Protein AF-A0A6C0BZR4-F1 (afdb_monomer_lite)

pLDDT: mean 83.46, std 12.99, range [49.34, 93.94]

Structure (mmCIF, N/CA/C/O backbone):
data_AF-A0A6C0BZR4-F1
#
_entry.id   AF-A0A6C0BZR4-F1
#
loop_
_atom_site.group_PDB
_atom_site.id
_atom_site.type_symbol
_atom_site.label_atom_id
_atom_site.label_alt_id
_atom_site.label_comp_id
_atom_site.label_asym_id
_atom_site.label_entity_id
_atom_site.label_seq_id
_atom_site.pdbx_PDB_ins_code
_atom_site.Cartn_x
_atom_site.Cartn_y
_atom_site.Cartn_z
_atom_site.occupancy
_atom_site.B_iso_or_equiv
_atom_site.auth_seq_id
_atom_site.auth_comp_id
_atom_site.auth_asym_id
_atom_site.auth_atom_id
_atom_site.pdbx_PDB_model_num
ATOM 1 N N . MET A 1 1 ? -10.780 15.139 9.742 1.00 49.34 1 MET A N 1
ATOM 2 C CA . MET A 1 1 ? -10.826 13.755 9.227 1.00 49.34 1 MET A CA 1
ATOM 3 C C . MET A 1 1 ? -9.812 12.952 10.016 1.00 49.34 1 MET A C 1
ATOM 5 O O . MET A 1 1 ? -8.664 13.366 10.079 1.00 49.34 1 MET A O 1
ATOM 9 N N . SER A 1 2 ? -10.243 11.905 10.711 1.00 57.16 2 SER A N 1
ATOM 10 C CA . SER A 1 2 ? -9.345 10.969 11.391 1.00 57.16 2 SER A CA 1
ATOM 11 C C . SER A 1 2 ? -8.843 9.967 10.354 1.00 57.16 2 SER A C 1
ATOM 13 O O . SER A 1 2 ? -9.643 9.189 9.837 1.00 57.16 2 SER A O 1
ATOM 15 N N . TYR A 1 3 ? -7.560 10.035 10.005 1.00 62.66 3 TYR A N 1
ATOM 16 C CA . TYR A 1 3 ? -6.933 9.051 9.122 1.00 62.66 3 TYR A CA 1
ATOM 17 C C . TYR A 1 3 ? -6.960 7.662 9.772 1.00 62.66 3 TYR A C 1
ATOM 19 O O . TYR A 1 3 ? -6.951 7.545 11.002 1.00 62.66 3 TYR A O 1
ATOM 27 N N . ALA A 1 4 ? -7.017 6.617 8.948 1.00 67.88 4 ALA A N 1
ATOM 28 C CA . ALA A 1 4 ? -6.849 5.250 9.428 1.00 67.88 4 ALA A CA 1
ATOM 29 C C . ALA A 1 4 ? -5.426 5.071 9.990 1.00 67.88 4 ALA A C 1
ATOM 31 O O . ALA A 1 4 ? -4.497 5.768 9.579 1.00 67.88 4 ALA A O 1
ATOM 32 N N . ASN A 1 5 ? -5.237 4.151 10.938 1.00 80.50 5 ASN A N 1
ATOM 33 C CA . ASN A 1 5 ? -3.906 3.872 11.468 1.00 80.50 5 ASN A CA 1
ATOM 34 C C . ASN A 1 5 ? -3.040 3.266 10.355 1.00 80.50 5 ASN A C 1
ATOM 36 O O . ASN A 1 5 ? -3.358 2.212 9.814 1.00 80.50 5 ASN A O 1
ATOM 40 N N . LYS A 1 6 ? -1.932 3.922 10.006 1.00 78.19 6 LYS A N 1
ATOM 41 C CA . LYS A 1 6 ? -1.046 3.482 8.920 1.00 78.19 6 LYS A CA 1
ATOM 42 C C . LYS A 1 6 ? -0.512 2.057 9.078 1.00 78.19 6 LYS A C 1
ATOM 44 O O . LYS A 1 6 ? -0.274 1.392 8.081 1.00 78.19 6 LYS A O 1
ATOM 49 N N . ASN A 1 7 ? -0.364 1.579 10.315 1.00 85.56 7 ASN A N 1
ATOM 50 C CA . ASN A 1 7 ? 0.146 0.235 10.602 1.00 85.56 7 ASN A CA 1
ATOM 51 C C . ASN A 1 7 ? -0.850 -0.875 10.223 1.00 85.56 7 ASN A C 1
ATOM 53 O O . ASN A 1 7 ? -0.491 -2.051 10.236 1.00 85.56 7 ASN A O 1
ATOM 57 N N . ASP A 1 8 ? -2.090 -0.506 9.900 1.00 92.69 8 ASP A N 1
ATOM 58 C CA . ASP A 1 8 ? -3.125 -1.420 9.425 1.00 92.69 8 ASP A CA 1
ATOM 59 C C . ASP A 1 8 ? -3.057 -1.651 7.906 1.00 92.69 8 ASP A C 1
ATOM 61 O O . ASP A 1 8 ? -3.781 -2.503 7.379 1.00 92.69 8 ASP A O 1
ATOM 65 N N . TRP A 1 9 ? -2.202 -0.904 7.203 1.00 93.00 9 TRP A N 1
ATOM 66 C CA . TRP A 1 9 ? -2.059 -0.935 5.755 1.00 93.00 9 TRP A CA 1
ATOM 6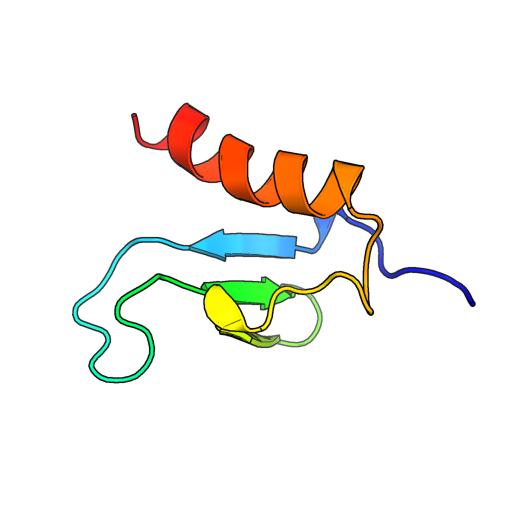7 C C . TRP A 1 9 ? -0.765 -1.611 5.317 1.00 93.00 9 TRP A C 1
ATOM 69 O O . TRP A 1 9 ? 0.296 -1.407 5.900 1.00 93.00 9 TRP A O 1
ATOM 79 N N . TYR A 1 10 ? -0.864 -2.383 4.239 1.00 92.00 10 TYR A N 1
ATOM 80 C CA . TYR A 1 10 ? 0.248 -3.127 3.660 1.00 92.00 10 TYR A CA 1
ATOM 81 C C . TYR A 1 10 ? 0.225 -2.970 2.150 1.00 92.00 10 TYR A C 1
ATOM 83 O O . TYR A 1 10 ? -0.838 -3.078 1.539 1.00 92.00 10 TYR A O 1
ATOM 91 N N . PHE A 1 11 ? 1.383 -2.751 1.543 1.00 92.56 11 PHE A N 1
ATOM 92 C CA . PHE A 1 11 ? 1.523 -2.928 0.106 1.00 92.56 11 PHE A CA 1
ATOM 93 C C . PHE A 1 11 ? 1.804 -4.402 -0.183 1.00 92.56 11 PHE A C 1
ATOM 95 O O . PHE A 1 11 ? 2.492 -5.058 0.595 1.00 92.56 11 PHE A O 1
ATOM 102 N N . VAL A 1 12 ? 1.233 -4.941 -1.258 1.00 89.38 12 VAL A N 1
ATOM 103 C CA . VAL A 1 12 ? 1.450 -6.326 -1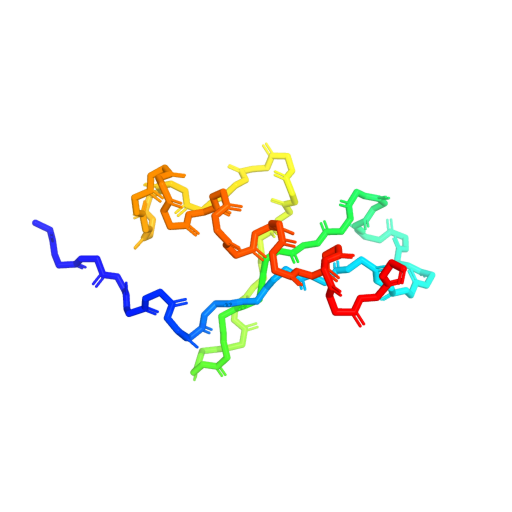.683 1.00 89.38 12 VAL A CA 1
ATOM 104 C C . VAL A 1 12 ? 1.770 -6.339 -3.171 1.00 89.38 12 VAL A C 1
ATOM 106 O O . VAL A 1 12 ? 0.924 -5.986 -3.996 1.00 89.38 12 VAL A O 1
ATOM 109 N N . PHE A 1 13 ? 2.985 -6.785 -3.492 1.00 84.88 13 PHE A N 1
ATOM 110 C CA . PHE A 1 13 ? 3.475 -7.011 -4.851 1.00 84.88 13 PHE A CA 1
ATOM 111 C C . PHE A 1 13 ? 3.860 -8.488 -5.028 1.00 84.88 13 PHE A C 1
ATOM 113 O O . PHE A 1 13 ? 4.992 -8.826 -5.341 1.00 84.88 13 PHE A O 1
ATOM 120 N N . ASP A 1 14 ? 2.923 -9.406 -4.771 1.00 66.81 14 ASP A N 1
ATOM 121 C CA . ASP A 1 14 ? 3.129 -10.809 -5.143 1.00 66.81 14 ASP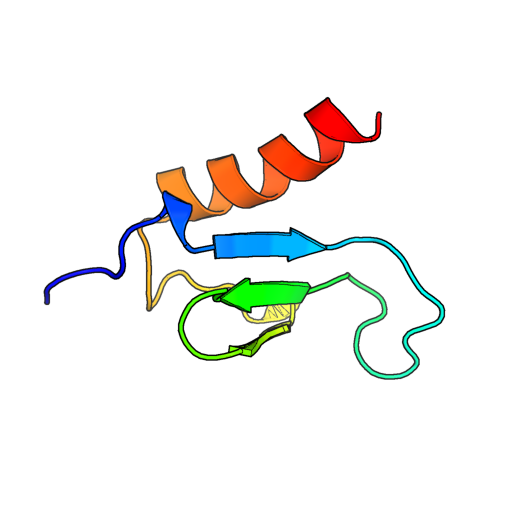 A CA 1
ATOM 122 C C . ASP A 1 14 ? 1.817 -11.529 -5.484 1.00 66.81 14 ASP A C 1
ATOM 124 O O . ASP A 1 14 ? 0.812 -11.424 -4.774 1.00 66.81 14 ASP A O 1
ATOM 128 N N . GLY A 1 15 ? 1.851 -12.271 -6.592 1.00 58.06 15 GLY A N 1
ATOM 129 C CA . GLY A 1 15 ? 0.793 -13.155 -7.077 1.00 58.06 15 GLY A CA 1
ATOM 130 C C . GLY A 1 15 ? 0.321 -12.875 -8.517 1.00 58.06 15 GLY A C 1
ATOM 131 O O . GLY A 1 15 ? 0.301 -11.723 -8.949 1.00 58.06 15 GLY A O 1
ATOM 132 N N . PRO A 1 16 ? -0.113 -13.912 -9.274 1.00 51.09 16 PRO A N 1
ATOM 133 C CA . PRO A 1 16 ? -0.610 -13.818 -10.653 1.00 51.09 16 PRO A CA 1
ATOM 134 C C . PRO A 1 16 ? -1.999 -13.158 -10.686 1.00 51.09 16 PRO A C 1
ATOM 136 O O . PRO A 1 16 ? -3.009 -13.773 -11.031 1.00 51.09 16 PRO A O 1
ATOM 139 N N . ALA A 1 17 ? -2.083 -11.906 -10.258 1.00 50.38 17 ALA A N 1
ATOM 140 C CA . ALA A 1 17 ? -3.326 -11.179 -10.129 1.00 50.38 17 ALA A CA 1
ATOM 141 C C . ALA A 1 17 ? -3.636 -10.506 -11.464 1.00 50.38 17 ALA A C 1
ATOM 143 O O . ALA A 1 17 ? -3.223 -9.378 -11.721 1.00 50.38 17 ALA A O 1
ATOM 144 N N . LYS A 1 18 ? -4.424 -11.190 -12.301 1.00 57.38 18 LYS A N 1
ATOM 145 C CA . LYS A 1 18 ? -5.126 -10.572 -13.442 1.00 57.38 18 LYS A CA 1
ATOM 146 C C . LYS A 1 18 ? -5.821 -9.251 -13.070 1.00 57.38 18 LYS A C 1
ATOM 148 O O . LYS A 1 18 ? -6.033 -8.428 -13.951 1.00 57.38 18 LYS A O 1
ATOM 153 N N . ASP A 1 19 ? -6.140 -9.067 -11.789 1.00 64.88 19 ASP A N 1
ATOM 154 C CA . ASP A 1 19 ? -6.882 -7.925 -11.266 1.00 64.88 19 ASP A CA 1
ATOM 155 C C . ASP A 1 19 ? -5.995 -6.749 -10.804 1.00 64.88 19 ASP A C 1
ATOM 157 O O . ASP A 1 19 ? -6.487 -5.625 -10.766 1.00 64.88 19 ASP A O 1
ATOM 161 N N . PHE A 1 20 ? -4.707 -6.965 -10.479 1.00 68.00 20 PHE A N 1
ATOM 162 C CA . PHE A 1 20 ? -3.815 -5.917 -9.941 1.00 68.00 20 PHE A CA 1
ATOM 163 C C . PHE A 1 20 ? -2.359 -6.074 -10.421 1.00 68.00 20 PHE A C 1
ATOM 165 O O . PHE A 1 20 ? -1.478 -6.411 -9.627 1.00 68.00 20 PHE A O 1
ATOM 172 N N . PRO A 1 21 ? -2.079 -5.827 -11.714 1.00 71.50 21 PRO A N 1
ATOM 173 C CA . PRO A 1 21 ? -0.744 -6.002 -12.294 1.00 71.50 21 PRO A CA 1
ATOM 174 C C . PRO A 1 21 ? 0.340 -5.097 -11.676 1.00 71.50 21 PRO A C 1
ATOM 176 O O . PRO A 1 21 ? 1.520 -5.408 -11.806 1.00 71.50 21 PRO A O 1
ATOM 179 N N . GLY A 1 22 ? -0.040 -4.006 -11.000 1.00 79.88 22 GLY A N 1
ATOM 180 C CA . GLY A 1 22 ? 0.867 -3.100 -10.281 1.00 79.88 22 GLY A CA 1
ATOM 181 C C . GLY A 1 22 ? 0.966 -3.342 -8.769 1.00 79.88 22 GLY A C 1
ATOM 182 O O . GLY A 1 22 ? 1.599 -2.552 -8.074 1.00 79.88 22 GLY A O 1
ATOM 183 N N . GLY A 1 23 ? 0.333 -4.396 -8.243 1.00 89.12 23 GLY A N 1
ATOM 184 C CA . GLY A 1 23 ? 0.159 -4.591 -6.803 1.00 89.12 23 GLY A CA 1
ATOM 185 C C . GLY A 1 23 ? -1.018 -3.795 -6.228 1.00 89.12 23 GLY A C 1
ATOM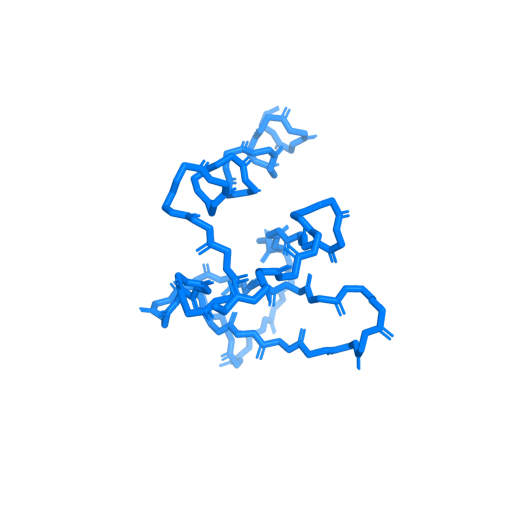 186 O O . GLY A 1 23 ? -1.743 -3.085 -6.934 1.00 89.12 23 GLY A O 1
ATOM 187 N N . TYR A 1 24 ? -1.255 -3.953 -4.928 1.00 92.31 24 TYR A N 1
ATOM 188 C CA . TYR A 1 24 ? -2.374 -3.307 -4.240 1.00 92.31 24 TYR A CA 1
ATOM 189 C C . TYR A 1 24 ? -2.050 -2.976 -2.782 1.00 92.31 24 TYR A C 1
ATOM 191 O O . TYR A 1 24 ? -1.228 -3.626 -2.136 1.00 92.31 24 TYR A O 1
ATOM 199 N N . TYR A 1 25 ? -2.751 -1.976 -2.255 1.00 93.31 25 TYR A N 1
ATOM 200 C CA . TYR A 1 25 ? -2.806 -1.661 -0.834 1.00 93.31 25 TYR A CA 1
ATOM 201 C C . TYR A 1 25 ? -3.895 -2.494 -0.165 1.00 93.31 25 TYR A C 1
ATOM 203 O O . TYR A 1 25 ? -5.031 -2.545 -0.641 1.00 93.31 25 TYR A O 1
ATOM 211 N N . TYR A 1 26 ? -3.555 -3.130 0.948 1.00 92.50 26 TYR A N 1
ATOM 212 C CA . TYR A 1 26 ? -4.436 -3.975 1.740 1.00 92.50 26 TYR A CA 1
ATOM 213 C C . TYR A 1 26 ? -4.649 -3.384 3.129 1.00 92.50 26 TYR A C 1
ATOM 215 O O . TYR A 1 26 ? -3.683 -3.178 3.863 1.00 92.50 26 TYR A O 1
ATOM 223 N N . HIS A 1 27 ? -5.906 -3.171 3.510 1.00 93.88 27 HIS A N 1
ATOM 224 C CA . HIS A 1 27 ? -6.276 -2.734 4.853 1.00 93.88 27 HIS A CA 1
ATOM 225 C C . HIS A 1 27 ? -6.661 -3.939 5.715 1.00 93.88 27 HIS A C 1
ATOM 227 O O . HIS A 1 27 ? -7.767 -4.473 5.613 1.00 93.88 27 HIS A O 1
ATOM 233 N N . LYS A 1 28 ? -5.766 -4.370 6.601 1.00 90.38 28 LYS A N 1
ATOM 234 C CA . LYS A 1 28 ? -5.902 -5.619 7.367 1.00 90.38 28 LYS A CA 1
ATOM 235 C C . LYS A 1 28 ? -7.163 -5.723 8.244 1.00 90.38 28 LYS A C 1
ATOM 237 O O . LYS A 1 28 ? -7.746 -6.805 8.252 1.00 90.38 28 LYS A O 1
ATOM 242 N N . PRO A 1 29 ? -7.626 -4.670 8.947 1.00 92.81 29 PRO A N 1
ATOM 243 C CA . PRO A 1 29 ? -8.829 -4.740 9.778 1.00 92.81 29 PRO A CA 1
ATOM 244 C C . PRO A 1 29 ? -10.124 -4.958 8.991 1.00 92.81 29 PRO A C 1
ATOM 246 O O . PRO A 1 29 ? -11.042 -5.599 9.491 1.00 92.81 29 PRO A O 1
ATOM 249 N N . THR A 1 30 ? -10.216 -4.405 7.778 1.00 91.88 30 THR A N 1
ATOM 250 C CA . THR A 1 30 ? -11.461 -4.414 6.981 1.00 91.88 30 THR A CA 1
ATOM 251 C C . THR A 1 30 ? -11.418 -5.386 5.806 1.00 91.88 30 THR A C 1
ATOM 253 O O . THR A 1 30 ? -12.460 -5.746 5.268 1.00 91.88 30 THR A O 1
ATOM 256 N N . GLY A 1 31 ? -10.223 -5.806 5.394 1.00 90.69 31 GLY A N 1
ATOM 257 C CA . GLY A 1 31 ? -10.010 -6.597 4.189 1.00 90.69 31 GLY A CA 1
ATOM 258 C C . GLY A 1 31 ? -10.078 -5.792 2.886 1.00 90.69 31 GLY A C 1
ATOM 259 O O . GLY A 1 31 ? -9.989 -6.391 1.813 1.00 90.69 31 GLY A O 1
ATOM 260 N N . GLU A 1 32 ? -10.245 -4.465 2.949 1.00 91.38 32 GLU A N 1
ATOM 261 C CA . GLU A 1 32 ? -10.325 -3.618 1.758 1.00 91.38 32 GLU A CA 1
ATOM 262 C C . GLU A 1 32 ? -9.030 -3.655 0.940 1.00 91.38 32 GLU A C 1
ATOM 264 O O . GLU A 1 32 ? -7.921 -3.742 1.479 1.00 91.38 32 GLU A O 1
ATOM 269 N N . LYS A 1 33 ? -9.190 -3.566 -0.384 1.00 91.75 33 LYS A N 1
ATOM 270 C CA . LYS A 1 33 ? -8.094 -3.552 -1.352 1.00 91.75 33 LYS A CA 1
ATOM 271 C C . LYS A 1 33 ? -8.239 -2.368 -2.291 1.00 91.75 33 LYS A C 1
ATOM 273 O O . LYS A 1 33 ? -9.326 -2.123 -2.814 1.00 91.75 33 LYS A O 1
ATOM 278 N N . TYR A 1 34 ? -7.135 -1.680 -2.535 1.00 91.44 34 TYR A N 1
ATOM 279 C CA . TY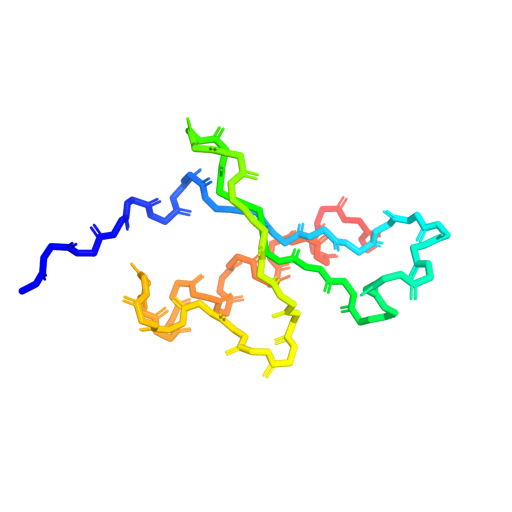R A 1 34 ? -7.065 -0.546 -3.449 1.00 91.44 34 TYR A CA 1
ATOM 280 C C . TYR A 1 34 ? -5.887 -0.744 -4.389 1.00 91.44 34 TYR A C 1
ATOM 282 O O . TYR A 1 34 ? -4.808 -1.130 -3.946 1.00 91.44 34 TYR A O 1
ATOM 290 N N . SER A 1 35 ? -6.094 -0.517 -5.685 1.00 90.50 35 SER A N 1
ATOM 291 C CA . SER A 1 35 ? -5.017 -0.675 -6.659 1.00 90.50 35 SER A CA 1
ATOM 292 C C . SER A 1 35 ? -3.894 0.325 -6.391 1.00 90.50 35 SER A C 1
ATOM 294 O O . SER A 1 35 ? -4.139 1.424 -5.881 1.00 90.50 35 SER A O 1
ATOM 296 N N . TRP A 1 36 ? -2.667 -0.050 -6.747 1.00 90.25 36 TRP A N 1
ATOM 297 C CA . TRP A 1 36 ? -1.515 0.840 -6.643 1.00 90.25 36 TRP A CA 1
ATOM 298 C C . TRP A 1 36 ? -1.741 2.177 -7.368 1.00 90.25 36 TRP A C 1
ATOM 300 O O . TRP A 1 36 ? -1.456 3.230 -6.809 1.00 90.25 36 TRP A O 1
ATOM 310 N N . GLU A 1 37 ? -2.340 2.154 -8.563 1.00 89.88 37 GLU A N 1
ATOM 311 C CA . GLU A 1 37 ? -2.595 3.352 -9.376 1.00 89.88 37 GLU A CA 1
ATOM 312 C C . GLU A 1 37 ? -3.588 4.315 -8.720 1.00 89.88 37 GLU A C 1
ATOM 314 O O . GLU A 1 37 ? -3.532 5.521 -8.956 1.00 89.88 37 GLU A O 1
ATOM 319 N N . ARG A 1 38 ? -4.522 3.786 -7.920 1.00 91.25 38 ARG A N 1
ATOM 320 C CA . ARG A 1 38 ? -5.473 4.611 -7.172 1.00 91.25 38 ARG A CA 1
ATOM 321 C C . ARG A 1 38 ? -4.812 5.247 -5.951 1.00 91.25 38 ARG A C 1
ATOM 323 O O . ARG A 1 38 ? -5.169 6.371 -5.602 1.00 91.25 38 ARG A O 1
ATOM 330 N N . GLY A 1 39 ? -3.916 4.516 -5.294 1.00 92.12 39 GLY A N 1
ATOM 331 C CA . GLY A 1 39 ? -3.371 4.904 -4.001 1.00 92.12 39 GLY A CA 1
ATOM 332 C C . GLY A 1 39 ? -4.404 4.880 -2.869 1.00 92.12 39 GLY A C 1
ATOM 333 O O . GLY A 1 39 ? -5.562 4.478 -3.038 1.00 92.12 39 GLY A O 1
ATOM 334 N N . ILE A 1 40 ? -3.965 5.315 -1.692 1.00 93.94 40 ILE A N 1
ATOM 335 C CA . ILE A 1 40 ? -4.738 5.382 -0.443 1.00 93.94 40 ILE A CA 1
ATOM 336 C C . ILE A 1 40 ? -4.561 6.728 0.282 1.00 93.94 40 ILE A C 1
ATOM 338 O O . ILE A 1 40 ? -4.767 6.822 1.491 1.00 93.94 40 ILE A O 1
ATOM 342 N N . GLN A 1 41 ? -4.218 7.797 -0.444 1.00 92.44 41 GLN A N 1
ATOM 343 C CA . GLN A 1 41 ? -4.043 9.155 0.110 1.00 92.44 41 GLN A CA 1
ATOM 344 C C . GLN A 1 41 ? -5.328 9.757 0.703 1.00 92.44 41 GLN A C 1
ATOM 346 O O . GLN A 1 41 ? -5.274 10.716 1.470 1.00 92.44 41 GLN A O 1
ATOM 351 N N . ASP A 1 42 ? -6.503 9.206 0.380 1.00 91.31 42 ASP A N 1
ATOM 352 C CA . ASP A 1 42 ? -7.761 9.556 1.050 1.00 91.31 42 ASP A CA 1
ATOM 353 C C . ASP A 1 42 ? -7.924 8.862 2.418 1.00 91.31 42 ASP A C 1
ATOM 355 O O . ASP A 1 42 ? -8.834 9.201 3.179 1.00 91.31 42 ASP A O 1
ATOM 359 N N . LYS A 1 43 ? -7.063 7.884 2.735 1.00 91.81 43 LYS A N 1
ATOM 360 C CA . LYS A 1 43 ? -7.082 7.076 3.969 1.00 91.81 43 LYS A CA 1
ATOM 361 C C . LYS A 1 43 ? -5.921 7.380 4.905 1.00 91.81 43 LYS A C 1
ATOM 363 O O . LYS A 1 43 ? -6.111 7.328 6.123 1.00 91.81 43 LYS A O 1
ATOM 368 N N . VAL A 1 44 ? -4.753 7.683 4.346 1.00 90.56 44 VAL A N 1
ATOM 369 C CA . VAL A 1 44 ? -3.498 7.968 5.055 1.00 90.56 44 VAL A CA 1
ATOM 370 C C . VAL A 1 44 ? -2.804 9.187 4.445 1.00 90.56 44 VAL A C 1
ATOM 372 O O . VAL A 1 44 ? -3.197 9.672 3.388 1.00 90.56 44 VAL A O 1
ATOM 375 N N . THR A 1 45 ? -1.767 9.700 5.106 1.00 92.38 45 THR A N 1
ATOM 376 C CA . THR A 1 45 ? -0.950 10.779 4.533 1.00 92.38 45 THR A CA 1
ATOM 377 C C . THR A 1 45 ? -0.068 10.264 3.391 1.00 92.38 45 THR A C 1
ATOM 379 O O . THR A 1 45 ? 0.226 9.073 3.310 1.00 92.38 45 THR A O 1
ATOM 382 N N . ILE A 1 46 ? 0.408 11.170 2.531 1.00 91.75 46 ILE A N 1
ATOM 383 C CA . ILE A 1 46 ? 1.352 10.826 1.456 1.00 91.75 46 ILE A CA 1
ATOM 384 C C . ILE A 1 46 ? 2.656 10.211 1.993 1.00 91.75 46 ILE A C 1
ATOM 386 O O . ILE A 1 46 ? 3.199 9.285 1.398 1.00 91.75 46 ILE A O 1
ATOM 390 N N . GLU A 1 47 ? 3.144 10.695 3.139 1.00 93.88 47 GLU A N 1
ATOM 391 C CA . GLU A 1 47 ? 4.351 10.173 3.789 1.00 93.88 47 GLU A CA 1
ATOM 392 C C . GLU A 1 47 ? 4.139 8.736 4.269 1.00 93.88 47 GLU A C 1
ATOM 394 O O . GLU A 1 47 ? 5.014 7.885 4.099 1.00 93.88 47 GLU A O 1
ATOM 399 N N . ASP A 1 48 ? 2.960 8.448 4.822 1.00 93.56 48 ASP A N 1
ATOM 400 C CA . ASP A 1 48 ? 2.608 7.109 5.278 1.00 93.56 48 ASP A CA 1
ATOM 401 C C . ASP A 1 48 ? 2.400 6.149 4.103 1.00 93.56 48 ASP A C 1
ATOM 403 O O . ASP A 1 48 ? 2.890 5.025 4.155 1.00 93.56 48 ASP A O 1
ATOM 407 N N . GLU A 1 49 ? 1.738 6.579 3.026 1.00 92.88 49 GLU A N 1
ATOM 408 C CA . GLU A 1 49 ? 1.578 5.766 1.814 1.00 92.88 49 GLU A CA 1
ATOM 409 C C . GLU A 1 49 ? 2.933 5.389 1.199 1.00 92.88 49 GLU A C 1
ATOM 411 O O . GLU A 1 49 ? 3.158 4.223 0.863 1.00 92.88 49 GLU A O 1
ATOM 416 N N . LEU A 1 50 ? 3.859 6.350 1.106 1.00 93.00 50 LEU A N 1
ATOM 417 C CA . LEU A 1 50 ? 5.231 6.101 0.659 1.00 93.00 50 LEU A CA 1
ATOM 418 C C . LEU A 1 50 ? 5.956 5.130 1.590 1.00 93.00 50 LEU A C 1
ATOM 420 O O . LEU A 1 50 ? 6.664 4.242 1.118 1.00 93.00 50 LEU A O 1
ATOM 424 N N . HIS A 1 51 ? 5.781 5.274 2.904 1.00 93.06 51 HIS A N 1
ATOM 425 C CA . HIS A 1 51 ? 6.367 4.362 3.882 1.00 93.06 51 HIS A CA 1
ATOM 426 C C . HIS A 1 51 ? 5.833 2.932 3.720 1.00 93.06 51 HIS A C 1
ATOM 428 O O . HIS A 1 51 ? 6.620 1.991 3.703 1.00 93.06 51 HIS A O 1
ATOM 434 N N . ILE A 1 52 ? 4.519 2.770 3.545 1.00 92.50 52 ILE A N 1
ATOM 435 C CA . ILE A 1 52 ? 3.860 1.474 3.327 1.00 92.50 52 ILE A CA 1
ATOM 436 C C . ILE A 1 52 ? 4.355 0.823 2.030 1.00 92.50 52 ILE A C 1
ATOM 438 O O . ILE A 1 52 ? 4.691 -0.361 2.026 1.00 92.50 52 ILE A O 1
ATOM 442 N N . TYR A 1 53 ? 4.431 1.591 0.939 1.00 91.25 53 TYR A N 1
ATOM 443 C CA . TYR A 1 53 ? 4.947 1.116 -0.347 1.00 91.25 53 TYR A CA 1
ATOM 444 C C . TYR A 1 53 ? 6.413 0.678 -0.243 1.00 91.25 53 TYR A C 1
ATOM 446 O O . TYR A 1 53 ? 6.757 -0.439 -0.623 1.00 91.25 53 TYR A O 1
ATOM 454 N N . ASN A 1 54 ? 7.274 1.531 0.320 1.00 89.69 54 ASN A N 1
ATOM 455 C CA . ASN A 1 54 ? 8.702 1.247 0.466 1.00 89.69 54 ASN A CA 1
ATOM 456 C C . ASN A 1 54 ? 8.975 0.090 1.434 1.00 89.69 54 ASN A C 1
ATOM 458 O O . ASN A 1 54 ? 9.924 -0.657 1.214 1.00 89.69 54 ASN A O 1
ATOM 462 N N . GLY A 1 55 ? 8.150 -0.079 2.472 1.00 87.75 55 GLY A N 1
ATOM 463 C CA . GLY A 1 55 ? 8.279 -1.173 3.435 1.00 87.75 55 GLY A CA 1
ATOM 464 C C . GLY A 1 55 ? 8.254 -2.543 2.760 1.00 87.75 55 GLY A C 1
ATOM 465 O O . GLY A 1 55 ? 9.100 -3.381 3.047 1.00 87.75 55 GLY A O 1
ATOM 466 N N . TRP A 1 56 ? 7.372 -2.736 1.775 1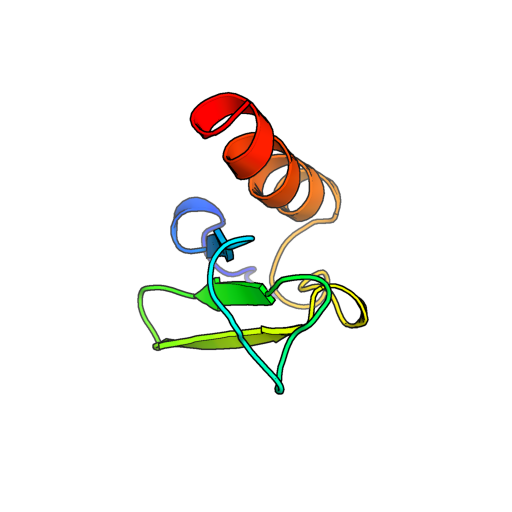.00 86.19 56 TRP A N 1
ATOM 467 C CA . TRP A 1 56 ? 7.316 -3.999 1.038 1.00 86.19 56 TRP A CA 1
ATOM 468 C C . TRP A 1 56 ? 8.617 -4.300 0.280 1.00 86.19 56 TRP A C 1
ATOM 470 O O . TRP A 1 56 ? 9.098 -5.430 0.328 1.00 86.19 56 TRP A O 1
ATOM 480 N N . TRP A 1 57 ? 9.212 -3.298 -0.376 1.00 82.25 57 TRP A N 1
ATOM 481 C CA . TRP A 1 57 ? 10.479 -3.459 -1.102 1.00 82.25 57 TRP A CA 1
ATOM 482 C C . TRP A 1 57 ? 11.670 -3.697 -0.176 1.00 82.25 57 TRP A C 1
ATOM 484 O O . TRP A 1 57 ? 12.603 -4.384 -0.566 1.00 82.25 57 TRP A O 1
ATOM 494 N N . LEU A 1 58 ? 11.657 -3.139 1.036 1.00 84.75 58 LEU A N 1
ATOM 495 C CA . LEU A 1 58 ? 12.698 -3.398 2.034 1.00 84.75 58 LEU A CA 1
ATOM 496 C C . LEU A 1 58 ? 12.613 -4.821 2.591 1.00 84.75 58 LEU A C 1
ATOM 498 O O . LEU A 1 58 ? 13.646 -5.434 2.845 1.00 84.75 58 LEU A O 1
ATOM 502 N N . ASP A 1 59 ? 11.399 -5.342 2.759 1.00 80.25 59 ASP A N 1
ATOM 503 C CA . ASP A 1 59 ? 11.173 -6.684 3.297 1.00 80.25 59 ASP A CA 1
ATOM 504 C C . ASP A 1 59 ? 11.365 -7.796 2.243 1.00 80.25 59 ASP A C 1
ATOM 506 O O . ASP A 1 59 ? 11.616 -8.943 2.612 1.00 80.25 59 ASP A O 1
ATOM 510 N N . ASN A 1 60 ? 11.237 -7.481 0.943 1.00 74.31 60 ASN A N 1
ATOM 511 C CA . ASN A 1 60 ? 11.265 -8.452 -0.169 1.00 74.31 60 ASN A CA 1
ATOM 512 C C . ASN A 1 60 ? 12.360 -8.185 -1.228 1.00 74.31 60 ASN A C 1
ATOM 514 O O . ASN A 1 60 ? 12.360 -8.840 -2.273 1.00 74.31 60 ASN A O 1
ATOM 518 N N . GLY A 1 61 ? 13.243 -7.209 -0.994 1.00 62.59 61 GLY A N 1
ATOM 519 C CA . GLY A 1 61 ? 14.340 -6.811 -1.890 1.00 62.59 61 GLY A CA 1
ATOM 520 C C . GLY A 1 61 ? 15.662 -7.529 -1.650 1.00 62.59 61 GLY A C 1
ATOM 521 O O . GLY A 1 61 ? 15.879 -8.055 -0.537 1.00 62.59 61 GLY A O 1
#

Secondary structure (DSSP, 8-state):
--PPPGGGEEEE--S--TT-TT-EEEETTTTEEEETTT-STTTS-HHHHHHHHHHHHHHH-

Organism: NCBI:txid1070528

Foldseek 3Di:
DDADDLVQKAWDDDDPDPPAPPTWIARNVPRDIDHPVRFDCVRDPPVSSVVRVVVVVVVVD

Sequence (61 aa):
MSYANKNDWYFVFDGPAKDFPGGYYYHKPTGEKYSWERGIQDKVTIEDELHIYNGWWLDNG

Radius of gyration: 11.14 Å; chains: 1; bounding box: 26×28×25 Å